Protein AF-A0A1C1CZB2-F1 (afdb_monomer_lite)

Secondary structure (DSSP, 8-state):
-TGGGGGG-SSHHHHHHHHHHHHHHHHHHIIIIIIIIHHHHHHHHHHHHIIIIIHHHH----PPP-----HHHHHHSPP--

InterPro domains:
  IPR002490 V-type ATPase, V0 complex, 116kDa subunit family [PF01496] (1-71)
  IPR002490 V-type ATPase, V0 complex, 116kDa subunit family [PTHR11629] (1-77)

Organism: NCBI:txid86049

Foldseek 3Di:
DQLVVLCPDDDPVSSVVSNVVSVVVVVVCCCVPVVPVVVVVVVVVVVCCCVPVVCVVPPPPPDDDDDDDDPVVVVVDPPPD

Sequence (81 aa):
MTLANAFGAASAGARVVMIVVTFFFWFVLTIAVLCVMEGTSAMLHSLRLHWVEAMSKHFVGEGVPFEPFSFKLLLEEEPVD

Radius of gyration: 25.84 Å; chains: 1; bounding box: 52×27×69 Å

pLDDT: mean 86.9, std 8.21, range [61.19, 96.81]

Structure (mmCIF, N/CA/C/O backbone):
data_AF-A0A1C1CZB2-F1
#
_entry.id   AF-A0A1C1CZB2-F1
#
loop_
_atom_site.group_PDB
_atom_site.id
_atom_site.type_symbol
_atom_site.label_atom_id
_atom_site.label_alt_id
_atom_site.label_comp_id
_atom_site.label_asym_id
_atom_site.label_entity_id
_atom_site.label_seq_id
_atom_site.pdbx_PDB_ins_code
_atom_site.Cartn_x
_atom_site.Cartn_y
_atom_site.Cartn_z
_atom_site.occupancy
_atom_site.B_iso_or_equiv
_atom_site.auth_seq_id
_atom_site.auth_comp_id
_atom_site.auth_asym_id
_atom_site.auth_atom_id
_atom_site.pdbx_PDB_model_num
ATOM 1 N N . MET A 1 1 ? 0.609 4.617 -24.973 1.00 61.19 1 MET A N 1
ATOM 2 C CA . MET A 1 1 ? 0.548 5.939 -25.637 1.00 61.19 1 MET A CA 1
ATOM 3 C C . MET A 1 1 ? 1.600 6.901 -25.083 1.00 61.19 1 MET A C 1
ATOM 5 O O . MET A 1 1 ? 2.371 7.421 -25.868 1.00 61.19 1 MET A O 1
ATOM 9 N N . THR A 1 2 ? 1.725 7.070 -23.763 1.00 72.44 2 THR A N 1
ATOM 10 C CA . THR A 1 2 ? 2.740 7.953 -23.145 1.00 72.44 2 THR A CA 1
ATOM 11 C C . THR A 1 2 ? 4.182 7.455 -23.312 1.00 72.44 2 THR A C 1
ATOM 13 O O . THR A 1 2 ? 5.045 8.214 -23.738 1.00 72.44 2 THR A O 1
ATOM 16 N N . LEU A 1 3 ? 4.446 6.165 -23.072 1.00 73.94 3 LEU A N 1
ATOM 17 C CA . LEU A 1 3 ? 5.797 5.593 -23.208 1.00 73.94 3 LEU A CA 1
ATOM 18 C C . LEU A 1 3 ? 6.250 5.426 -24.671 1.00 73.94 3 LEU A C 1
ATOM 20 O O . LEU A 1 3 ? 7.442 5.371 -24.944 1.00 73.94 3 LEU A O 1
ATOM 24 N N . ALA A 1 4 ? 5.314 5.389 -25.628 1.00 77.62 4 ALA A N 1
ATOM 25 C CA . ALA A 1 4 ? 5.630 5.236 -27.053 1.00 77.62 4 ALA A CA 1
ATOM 26 C C . ALA A 1 4 ? 6.519 6.383 -27.565 1.00 77.62 4 ALA A C 1
ATOM 28 O O . ALA A 1 4 ? 7.453 6.149 -28.330 1.00 77.62 4 ALA A O 1
ATOM 29 N N . ASN A 1 5 ? 6.295 7.599 -27.057 1.00 76.75 5 ASN A N 1
ATOM 30 C CA . ASN A 1 5 ? 7.091 8.777 -27.399 1.00 76.75 5 ASN A CA 1
ATOM 31 C C . ASN A 1 5 ? 8.557 8.643 -26.955 1.00 76.75 5 ASN A C 1
ATOM 33 O O . ASN A 1 5 ? 9.448 9.169 -27.618 1.00 76.75 5 ASN A O 1
ATOM 37 N N . ALA A 1 6 ? 8.834 7.891 -25.885 1.00 72.56 6 ALA A N 1
ATOM 38 C CA . ALA A 1 6 ? 10.197 7.680 -25.403 1.00 72.56 6 ALA A CA 1
ATOM 39 C C . ALA A 1 6 ? 11.032 6.791 -26.349 1.00 72.56 6 ALA A C 1
ATOM 41 O O . ALA A 1 6 ? 12.257 6.912 -26.395 1.00 72.56 6 ALA A O 1
ATOM 42 N N . PHE A 1 7 ? 10.389 5.946 -27.164 1.00 75.94 7 PHE A N 1
ATOM 43 C CA . PHE A 1 7 ? 11.081 5.089 -28.131 1.00 75.94 7 PHE A CA 1
ATOM 44 C C . PHE A 1 7 ? 11.504 5.818 -29.413 1.00 75.94 7 PHE A C 1
ATOM 46 O O . PHE A 1 7 ? 12.306 5.260 -30.159 1.00 75.94 7 PHE A O 1
ATOM 53 N N . GLY A 1 8 ? 11.022 7.039 -29.667 1.00 75.88 8 GLY A N 1
ATOM 54 C CA . GLY A 1 8 ? 11.321 7.805 -30.884 1.00 75.88 8 GLY A CA 1
ATOM 55 C C . GLY A 1 8 ? 12.664 8.549 -30.892 1.00 75.88 8 GLY A C 1
ATOM 56 O O . GLY A 1 8 ? 13.015 9.136 -31.912 1.00 75.88 8 GLY A O 1
ATOM 57 N N . ALA A 1 9 ? 13.424 8.557 -29.789 1.00 71.62 9 ALA A N 1
ATOM 58 C CA . ALA A 1 9 ? 14.690 9.292 -29.729 1.00 71.62 9 ALA A CA 1
ATOM 59 C C . ALA A 1 9 ? 15.787 8.643 -30.607 1.00 71.62 9 ALA A C 1
ATOM 61 O O . ALA A 1 9 ? 15.923 7.423 -30.662 1.00 71.62 9 ALA A O 1
ATOM 62 N N . ALA A 1 10 ? 16.573 9.468 -31.308 1.00 71.12 10 ALA A N 1
ATOM 63 C CA . ALA A 1 10 ? 17.505 9.008 -32.343 1.00 71.12 10 ALA A CA 1
ATOM 64 C C . ALA A 1 10 ? 18.806 8.388 -31.794 1.00 71.12 10 ALA A C 1
ATOM 66 O O . ALA A 1 10 ? 19.319 7.429 -32.366 1.00 71.12 10 ALA A O 1
ATOM 67 N N . SER A 1 11 ? 19.344 8.898 -30.680 1.00 82.19 11 SER A N 1
ATOM 68 C CA . SER A 1 11 ? 20.570 8.367 -30.069 1.00 82.19 11 SER A CA 1
ATOM 69 C C . SER A 1 11 ? 20.252 7.353 -28.967 1.00 82.19 11 SER A C 1
ATOM 71 O O . SER A 1 11 ? 19.344 7.556 -28.161 1.00 82.19 11 SER A O 1
ATOM 73 N N . ALA A 1 12 ? 21.015 6.256 -28.904 1.00 80.81 12 ALA A N 1
ATOM 74 C CA . ALA A 1 12 ? 20.793 5.190 -27.922 1.00 80.81 12 ALA A CA 1
ATOM 75 C C . ALA A 1 12 ? 20.811 5.712 -26.471 1.00 80.81 12 ALA A C 1
ATOM 77 O O . ALA A 1 12 ? 19.954 5.337 -25.676 1.00 80.81 12 ALA A O 1
ATOM 78 N N . GLY A 1 13 ? 21.725 6.637 -26.149 1.00 86.50 13 GLY A N 1
ATOM 79 C CA . GLY A 1 13 ? 21.806 7.255 -24.822 1.00 86.50 13 GLY A CA 1
ATOM 80 C C . GLY A 1 13 ? 20.568 8.083 -24.462 1.00 86.50 13 GLY A C 1
ATOM 81 O O . GLY A 1 13 ? 20.002 7.902 -23.385 1.00 86.50 13 GLY A O 1
ATOM 82 N N . ALA A 1 14 ? 20.090 8.938 -25.375 1.00 83.94 14 ALA A N 1
ATOM 83 C CA . ALA A 1 14 ? 18.903 9.756 -25.120 1.00 83.94 14 ALA A CA 1
ATOM 84 C C . ALA A 1 14 ? 17.636 8.902 -24.967 1.00 83.94 14 ALA A C 1
ATOM 86 O O . ALA A 1 14 ? 16.787 9.219 -24.136 1.00 83.94 14 ALA A O 1
ATOM 87 N N . ARG A 1 15 ? 17.523 7.791 -25.709 1.00 84.38 15 ARG A N 1
ATOM 88 C CA . ARG A 1 15 ? 16.402 6.842 -25.573 1.00 84.38 15 ARG A CA 1
ATOM 89 C C . ARG A 1 15 ? 16.298 6.285 -24.160 1.00 84.38 15 ARG A C 1
ATOM 91 O O . ARG A 1 15 ? 15.214 6.308 -23.587 1.00 84.38 15 ARG A O 1
ATOM 98 N N . VAL A 1 16 ? 17.410 5.820 -23.589 1.00 87.06 16 VAL A N 1
ATOM 99 C CA . VAL A 1 16 ? 17.419 5.248 -22.233 1.00 87.06 16 VAL A CA 1
ATOM 100 C C . VAL A 1 16 ? 16.969 6.290 -21.210 1.00 87.06 16 VAL A C 1
ATOM 102 O O . VAL A 1 16 ? 16.063 6.018 -20.424 1.00 87.06 16 VAL A O 1
ATOM 105 N N . VAL A 1 17 ? 17.531 7.501 -21.265 1.00 88.06 17 VAL A N 1
ATOM 106 C CA . VAL A 1 17 ? 17.166 8.588 -20.339 1.00 88.06 17 VAL A CA 1
ATOM 107 C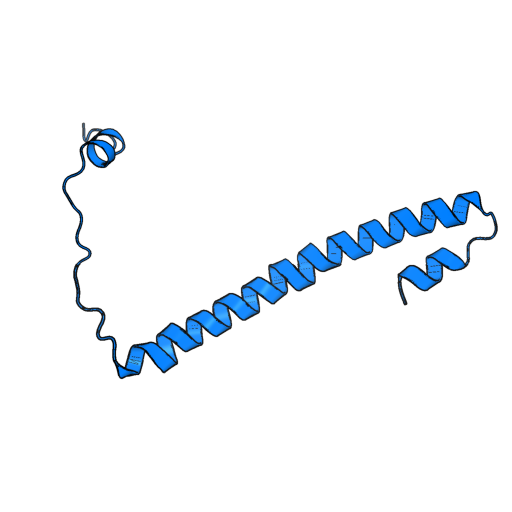 C . VAL A 1 17 ? 15.684 8.950 -20.464 1.00 88.06 17 VAL A C 1
ATOM 109 O O . VAL A 1 17 ? 14.982 9.029 -19.455 1.00 88.06 17 VAL A O 1
ATOM 112 N N . MET A 1 18 ? 15.175 9.105 -21.689 1.00 85.88 18 MET A N 1
ATOM 113 C CA . MET A 1 18 ? 13.768 9.444 -21.922 1.00 85.88 18 MET A CA 1
ATOM 114 C C . MET A 1 18 ? 12.808 8.360 -21.427 1.00 85.88 18 MET A C 1
ATOM 116 O O . MET A 1 18 ? 11.756 8.689 -20.874 1.00 85.88 18 MET A O 1
ATOM 120 N N . ILE A 1 19 ? 13.160 7.081 -21.589 1.00 88.38 19 ILE A N 1
ATOM 121 C CA . ILE A 1 19 ? 12.358 5.957 -21.085 1.00 88.38 19 ILE A CA 1
ATOM 122 C C . ILE A 1 19 ? 12.284 6.001 -19.559 1.00 88.38 19 ILE A C 1
ATOM 124 O O . ILE A 1 19 ? 11.183 5.922 -19.016 1.00 88.38 19 ILE A O 1
ATOM 128 N N . VAL A 1 20 ? 13.417 6.178 -18.873 1.00 90.00 20 VAL A N 1
ATOM 129 C CA . VAL A 1 20 ? 13.466 6.216 -17.401 1.00 90.00 20 VAL A CA 1
ATOM 130 C C . VAL A 1 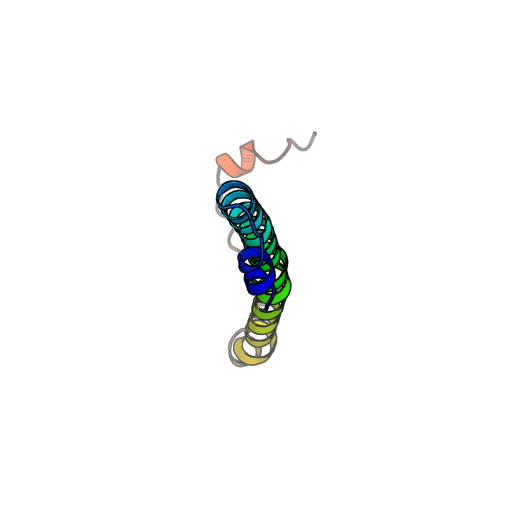20 ? 12.619 7.364 -16.851 1.00 90.00 20 VAL A C 1
ATOM 132 O O . VAL A 1 20 ? 11.780 7.136 -15.982 1.00 90.00 20 VAL A O 1
ATOM 135 N N . VAL A 1 21 ? 12.775 8.577 -17.388 1.00 90.81 21 VAL A N 1
ATOM 136 C CA . VAL A 1 21 ? 12.023 9.757 -16.923 1.00 90.81 21 VAL A CA 1
ATOM 137 C C . VAL A 1 21 ? 10.522 9.600 -17.177 1.00 90.81 21 VAL A C 1
ATOM 139 O O . VAL A 1 21 ? 9.710 9.829 -16.281 1.00 90.81 21 VAL A O 1
ATOM 142 N N . THR A 1 22 ? 10.138 9.166 -18.381 1.00 88.81 22 THR A N 1
ATOM 143 C CA . THR A 1 22 ? 8.721 9.006 -18.749 1.00 88.81 22 THR A CA 1
ATOM 144 C C . THR A 1 22 ? 8.056 7.893 -17.942 1.00 88.81 22 THR A C 1
ATOM 146 O O . THR A 1 22 ? 6.911 8.043 -17.512 1.00 88.81 22 THR A O 1
ATOM 149 N N . PHE A 1 23 ? 8.766 6.786 -17.705 1.00 89.69 23 PHE A N 1
ATOM 150 C CA . PHE A 1 23 ? 8.273 5.688 -16.879 1.00 89.69 23 PHE A CA 1
ATOM 151 C C . PHE A 1 23 ? 8.113 6.111 -15.419 1.00 89.69 23 PHE A C 1
ATOM 153 O O . PHE A 1 23 ? 7.069 5.844 -14.831 1.00 89.69 23 PHE A O 1
ATOM 160 N N . PHE A 1 24 ? 9.099 6.817 -14.857 1.00 92.38 24 PHE A N 1
ATOM 161 C CA . PHE A 1 24 ? 9.016 7.342 -13.495 1.00 92.38 24 PHE A CA 1
ATOM 162 C C . PHE A 1 24 ? 7.801 8.260 -13.325 1.00 92.38 24 PHE A C 1
ATOM 164 O O . PHE A 1 24 ? 7.015 8.083 -12.397 1.00 92.38 24 PHE A O 1
ATOM 171 N N . PHE A 1 25 ? 7.589 9.184 -14.265 1.00 91.81 25 PHE A N 1
ATOM 172 C CA . PHE A 1 25 ? 6.433 10.076 -14.244 1.00 91.81 25 PHE A CA 1
ATOM 173 C C . PHE A 1 25 ? 5.103 9.314 -14.340 1.00 91.81 25 PHE A C 1
ATOM 175 O O . PHE A 1 25 ? 4.191 9.552 -13.549 1.00 91.81 25 PHE A O 1
ATOM 182 N N . TRP A 1 26 ? 4.997 8.354 -15.264 1.00 91.12 26 TRP A N 1
ATOM 183 C CA . TRP A 1 26 ? 3.807 7.509 -15.391 1.00 91.12 26 TRP A CA 1
ATOM 184 C C . TRP A 1 26 ? 3.528 6.696 -14.119 1.00 91.12 26 TRP A C 1
ATOM 186 O O . TRP A 1 26 ? 2.378 6.611 -13.685 1.00 91.12 26 TRP A O 1
ATOM 196 N N . PHE A 1 27 ? 4.566 6.135 -13.499 1.00 93.50 27 PHE A N 1
ATOM 197 C CA . PHE A 1 27 ? 4.450 5.336 -12.284 1.00 93.50 27 PHE A CA 1
ATOM 198 C C . PHE A 1 27 ? 3.964 6.174 -11.095 1.00 93.50 27 PHE A C 1
ATOM 200 O O . PHE A 1 27 ? 3.001 5.793 -10.428 1.00 93.50 27 PHE A O 1
ATOM 207 N N . VAL A 1 28 ? 4.560 7.352 -10.878 1.00 95.69 28 VAL A N 1
ATOM 208 C CA . VAL A 1 28 ? 4.155 8.274 -9.803 1.00 95.69 28 VAL A CA 1
ATOM 209 C C . VAL A 1 28 ? 2.709 8.734 -9.988 1.00 95.69 28 VAL A C 1
ATOM 211 O O . VAL A 1 28 ? 1.933 8.700 -9.034 1.00 95.69 28 VAL A O 1
ATOM 214 N N . LEU A 1 29 ? 2.314 9.104 -11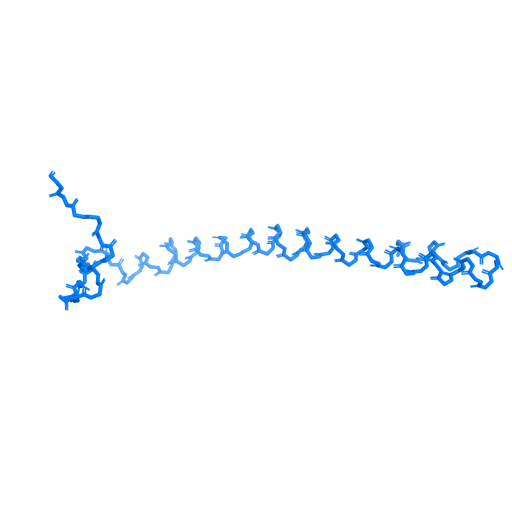.211 1.00 94.44 29 LEU A N 1
ATOM 215 C CA . LEU A 1 29 ? 0.930 9.493 -11.496 1.00 94.44 29 LEU A CA 1
ATOM 216 C C . LEU A 1 29 ? -0.058 8.340 -11.299 1.00 94.44 29 LEU A C 1
ATOM 218 O O . LEU A 1 29 ? -1.157 8.564 -10.799 1.00 94.44 29 LEU A O 1
ATOM 222 N N . THR A 1 30 ? 0.325 7.114 -11.658 1.00 94.38 30 THR A N 1
ATOM 223 C CA . THR A 1 30 ? -0.514 5.925 -11.451 1.00 94.38 30 THR A CA 1
ATOM 224 C C . THR A 1 30 ? -0.782 5.708 -9.965 1.00 94.38 30 THR A C 1
ATOM 226 O O . THR A 1 30 ? -1.935 5.538 -9.574 1.00 94.38 30 THR A O 1
ATOM 229 N N . ILE A 1 31 ? 0.250 5.792 -9.121 1.00 95.94 31 ILE A N 1
ATOM 230 C CA . ILE A 1 31 ? 0.081 5.663 -7.669 1.00 95.94 31 ILE A CA 1
ATOM 231 C C . ILE A 1 31 ? -0.782 6.806 -7.121 1.00 95.94 31 ILE A C 1
ATOM 233 O O . ILE A 1 31 ? -1.754 6.552 -6.413 1.00 95.94 31 ILE A O 1
ATOM 237 N N . ALA A 1 32 ? -0.462 8.058 -7.451 1.00 95.00 32 ALA A N 1
ATOM 238 C CA . ALA A 1 32 ? -1.158 9.211 -6.886 1.00 95.00 32 ALA A CA 1
ATOM 239 C C . ALA A 1 32 ? -2.638 9.272 -7.304 1.00 95.00 32 ALA A C 1
ATOM 241 O O . ALA A 1 32 ? -3.512 9.492 -6.470 1.00 95.00 32 ALA A O 1
ATOM 242 N N . VAL A 1 33 ? -2.933 9.068 -8.588 1.00 94.25 33 VAL A N 1
ATOM 243 C CA . VAL A 1 33 ? -4.290 9.225 -9.124 1.00 94.25 33 VAL A CA 1
ATOM 244 C C . VAL A 1 33 ? -5.083 7.933 -8.980 1.00 94.25 33 VAL A C 1
ATOM 246 O O . VAL A 1 33 ? -6.118 7.915 -8.321 1.00 94.25 33 VAL A O 1
ATOM 249 N N . LEU A 1 34 ? -4.599 6.843 -9.575 1.00 93.19 34 LEU A N 1
ATOM 250 C CA . LEU A 1 34 ? -5.385 5.615 -9.696 1.00 93.19 34 LEU A CA 1
ATOM 251 C C . LEU A 1 34 ? -5.385 4.795 -8.403 1.00 93.19 34 LEU A C 1
ATOM 253 O O . LEU A 1 34 ? -6.399 4.187 -8.077 1.00 93.19 34 LEU A O 1
ATOM 257 N N . CYS A 1 35 ? -4.285 4.778 -7.645 1.00 94.25 35 CYS A N 1
ATOM 258 C CA . CYS A 1 35 ? -4.259 4.043 -6.379 1.00 94.25 35 CYS A CA 1
ATOM 259 C C . CYS A 1 35 ? -4.793 4.884 -5.216 1.00 94.25 35 CYS A C 1
ATOM 261 O O . CYS A 1 35 ? -5.645 4.404 -4.474 1.00 94.25 35 CYS A O 1
ATOM 263 N N . VAL A 1 36 ? -4.313 6.120 -5.034 1.00 95.50 36 VAL A N 1
ATOM 264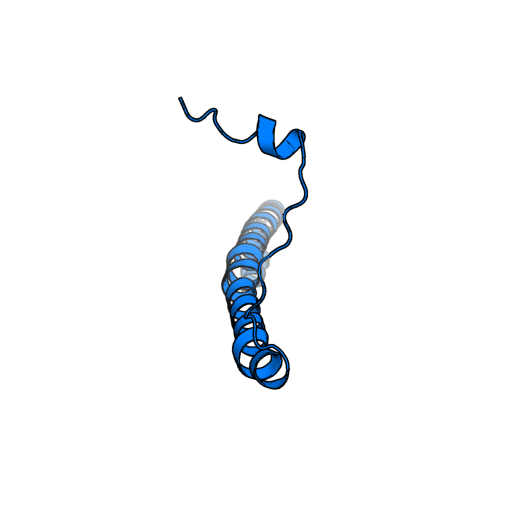 C CA . VAL A 1 36 ? -4.698 6.931 -3.867 1.00 95.50 36 VAL A CA 1
ATOM 265 C C . VAL A 1 36 ? -6.054 7.602 -4.070 1.00 95.50 36 VAL A C 1
ATOM 267 O O . VAL A 1 36 ? -6.961 7.334 -3.287 1.00 95.50 36 VAL A O 1
ATOM 270 N N . MET A 1 37 ? -6.232 8.447 -5.091 1.00 94.12 37 MET 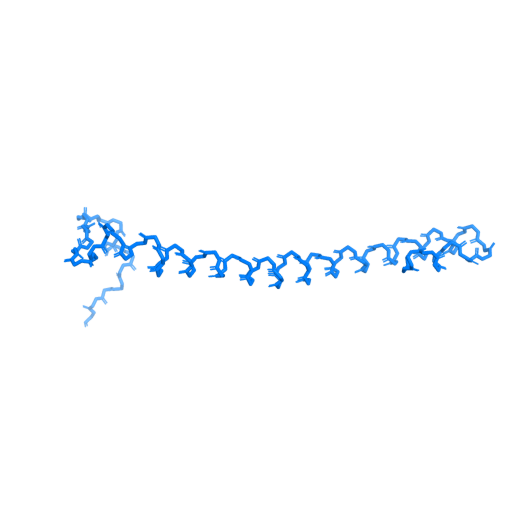A N 1
ATOM 271 C CA . MET A 1 37 ? -7.489 9.201 -5.239 1.00 94.12 37 MET A CA 1
ATOM 272 C C . MET A 1 37 ? -8.674 8.295 -5.590 1.00 94.12 37 MET A C 1
ATOM 274 O O . MET A 1 37 ? -9.675 8.280 -4.869 1.00 94.12 37 MET A O 1
ATOM 278 N N . GLU A 1 38 ? -8.547 7.490 -6.646 1.00 96.44 38 GLU A N 1
ATOM 279 C CA . GLU A 1 38 ? -9.618 6.574 -7.060 1.00 96.44 38 GLU A CA 1
ATOM 280 C C . GLU A 1 38 ? -9.818 5.435 -6.049 1.00 96.44 38 GLU A C 1
ATOM 282 O O . GLU A 1 38 ? -10.952 5.113 -5.690 1.00 96.44 38 GLU A O 1
ATOM 287 N N . GLY A 1 39 ? -8.735 4.867 -5.504 1.00 94.50 39 GLY A N 1
ATOM 288 C CA . GLY A 1 39 ? -8.832 3.818 -4.485 1.00 94.50 39 GLY A CA 1
ATOM 289 C C . GLY A 1 39 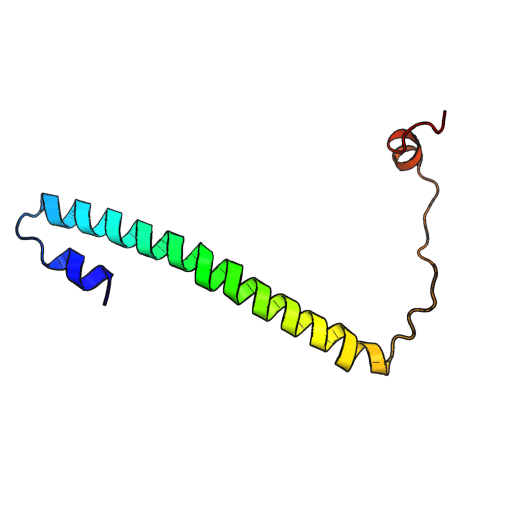? -9.502 4.292 -3.192 1.00 94.50 39 GLY A C 1
ATOM 290 O O . GLY A 1 39 ? -10.335 3.571 -2.642 1.00 94.50 39 GLY A O 1
ATOM 291 N N . THR A 1 40 ? -9.226 5.521 -2.738 1.00 95.50 40 THR A N 1
ATOM 292 C CA . THR A 1 40 ? -9.901 6.105 -1.562 1.00 95.50 40 THR A CA 1
ATOM 293 C C . THR A 1 40 ? -11.386 6.350 -1.835 1.00 95.50 40 THR A C 1
ATOM 295 O O . THR A 1 40 ? -12.217 6.075 -0.968 1.00 95.50 40 THR A O 1
ATOM 298 N N . SER A 1 41 ? -11.742 6.799 -3.044 1.00 95.31 41 SER A N 1
ATOM 299 C CA . SER A 1 41 ? -13.142 6.958 -3.468 1.00 95.31 41 SER A CA 1
ATOM 300 C C . SER A 1 41 ? -13.902 5.626 -3.423 1.00 95.31 41 SER A C 1
ATOM 302 O O . SER A 1 41 ? -14.960 5.527 -2.792 1.00 95.31 41 SER A O 1
ATOM 304 N N . ALA A 1 42 ? -13.326 4.566 -4.002 1.00 95.50 42 ALA A N 1
ATOM 305 C CA . ALA A 1 42 ? -13.915 3.228 -3.985 1.00 95.50 42 ALA A CA 1
ATOM 306 C C . ALA A 1 42 ? -14.016 2.651 -2.560 1.00 95.50 42 ALA A C 1
ATOM 308 O O . ALA A 1 42 ? -15.047 2.075 -2.201 1.00 95.50 42 ALA A O 1
ATOM 309 N N . MET A 1 43 ? -12.988 2.853 -1.726 1.00 95.19 43 MET A N 1
ATOM 310 C CA . MET A 1 43 ? -12.991 2.449 -0.318 1.00 95.19 43 MET A CA 1
ATOM 311 C C . MET A 1 43 ? -14.150 3.105 0.442 1.00 95.19 43 MET A C 1
ATOM 313 O O . MET A 1 43 ? -14.956 2.399 1.047 1.00 95.19 43 MET A O 1
ATOM 317 N N . LEU A 1 44 ? -14.285 4.432 0.376 1.00 95.75 44 LEU A N 1
ATOM 318 C CA . LEU A 1 44 ? -15.359 5.157 1.062 1.00 95.75 44 LEU A CA 1
ATOM 319 C C . LEU A 1 44 ? -16.747 4.774 0.539 1.00 95.75 44 LEU A C 1
ATOM 321 O O . LEU A 1 44 ? -17.684 4.643 1.327 1.00 95.75 44 LEU A O 1
ATOM 325 N N . HIS A 1 45 ? -16.885 4.547 -0.769 1.00 96.81 45 HIS A N 1
ATOM 326 C CA . HIS A 1 45 ? -18.136 4.058 -1.336 1.00 96.81 45 HIS A CA 1
ATOM 327 C C . HIS A 1 45 ? -18.498 2.678 -0.778 1.00 96.81 45 HIS A C 1
ATOM 329 O O . HIS A 1 45 ? -19.614 2.487 -0.299 1.00 96.81 45 HIS A O 1
ATOM 335 N N . SER A 1 46 ? -17.548 1.737 -0.769 1.00 94.50 46 SER A N 1
ATOM 336 C CA . SER A 1 46 ? -17.778 0.414 -0.186 1.00 94.50 46 SER A CA 1
ATOM 337 C C . SER A 1 46 ? -18.163 0.512 1.292 1.00 94.50 46 SER A C 1
ATOM 339 O O . SER A 1 46 ? -19.130 -0.115 1.713 1.00 94.50 46 SER A O 1
ATOM 341 N N . LEU A 1 47 ? -17.494 1.361 2.072 1.00 95.50 47 LEU A N 1
ATOM 342 C CA . LEU A 1 47 ? -17.790 1.581 3.485 1.00 95.50 47 LEU A CA 1
ATOM 343 C C . LEU A 1 47 ? -19.187 2.190 3.702 1.00 95.50 47 LEU A C 1
ATOM 345 O O . LEU A 1 47 ? -19.911 1.749 4.594 1.00 95.50 47 LEU A O 1
ATOM 349 N N . ARG A 1 48 ? -19.633 3.107 2.833 1.00 95.31 48 ARG A N 1
ATOM 350 C CA . ARG A 1 48 ? -21.021 3.599 2.837 1.00 95.31 48 ARG A CA 1
ATOM 351 C C . ARG A 1 48 ? -22.025 2.462 2.637 1.00 95.31 48 ARG A C 1
ATOM 353 O O . ARG A 1 48 ? -23.024 2.430 3.351 1.00 95.31 48 ARG A O 1
ATOM 360 N N . LEU A 1 49 ? -21.780 1.547 1.696 1.00 94.81 49 LEU A N 1
ATOM 361 C CA . LEU A 1 49 ? -22.657 0.386 1.478 1.00 94.81 49 LEU A CA 1
ATOM 362 C C . LEU A 1 49 ? -22.711 -0.497 2.736 1.00 94.81 49 LEU A C 1
ATOM 364 O O . LEU A 1 49 ? -23.789 -0.922 3.145 1.00 94.81 49 LEU A O 1
ATOM 368 N N . HIS A 1 50 ? -21.580 -0.698 3.421 1.00 92.75 50 HIS A N 1
ATOM 369 C CA . HIS A 1 50 ? -21.559 -1.443 4.684 1.00 92.75 50 HIS A CA 1
ATOM 370 C C . HIS A 1 50 ? -22.405 -0.760 5.767 1.00 92.75 50 HIS A C 1
ATOM 372 O O . HIS A 1 50 ? -23.211 -1.424 6.416 1.00 92.75 50 HIS A O 1
ATOM 378 N N . TRP A 1 51 ? -22.269 0.553 5.953 1.00 90.25 51 TRP A N 1
ATOM 379 C CA . TRP A 1 51 ? -23.004 1.282 6.992 1.00 90.25 51 TRP A CA 1
ATOM 380 C C . TRP A 1 51 ? -24.496 1.439 6.690 1.00 90.25 51 TRP A C 1
ATOM 382 O O . TRP A 1 51 ? -25.328 1.273 7.577 1.00 90.25 51 TRP A O 1
ATOM 392 N N . VAL A 1 52 ? -24.859 1.749 5.445 1.00 90.06 52 VAL A N 1
ATOM 393 C CA . VAL A 1 52 ? -26.253 2.050 5.090 1.00 90.06 52 VAL A CA 1
ATOM 394 C C . VAL A 1 52 ? -27.019 0.788 4.708 1.00 90.06 52 VAL A C 1
ATOM 396 O O . VAL A 1 52 ? -28.150 0.599 5.152 1.00 90.06 52 VAL A O 1
ATOM 399 N N . GLU A 1 53 ? -26.433 -0.092 3.900 1.00 92.12 53 GLU A N 1
ATOM 400 C CA . GLU A 1 53 ? -27.157 -1.230 3.324 1.00 92.12 53 GLU A CA 1
ATOM 401 C C . GLU A 1 53 ? -27.010 -2.503 4.160 1.00 92.12 53 GLU A C 1
ATOM 403 O O . GLU A 1 53 ? -27.995 -3.225 4.327 1.00 92.12 53 GLU A O 1
ATOM 408 N N . ALA A 1 54 ? -25.820 -2.770 4.715 1.00 89.50 54 ALA A N 1
ATOM 409 C CA . ALA A 1 54 ? -25.569 -3.987 5.491 1.00 89.50 54 ALA A CA 1
ATOM 410 C C . ALA A 1 54 ? -25.888 -3.829 6.990 1.00 89.50 54 ALA A C 1
ATOM 412 O O . ALA A 1 54 ? -26.603 -4.661 7.557 1.00 89.50 54 ALA A O 1
ATOM 413 N N . MET A 1 55 ? -25.399 -2.770 7.646 1.00 88.94 55 MET A N 1
ATOM 414 C CA . MET A 1 55 ? -25.593 -2.570 9.091 1.00 88.94 55 MET A CA 1
ATOM 415 C C . MET A 1 55 ? -27.050 -2.266 9.456 1.00 88.94 55 MET A C 1
ATOM 417 O O . MET A 1 55 ? -27.524 -2.774 10.469 1.00 88.94 55 MET A O 1
ATOM 421 N N . SER A 1 56 ? -27.807 -1.570 8.599 1.00 87.12 56 SER A N 1
ATOM 422 C CA . SER A 1 56 ? -29.232 -1.267 8.842 1.00 87.12 56 SER A CA 1
ATOM 423 C C . SER A 1 56 ? -30.140 -2.500 8.968 1.00 87.12 56 SER A C 1
ATOM 425 O O . SER A 1 56 ? -31.300 -2.368 9.355 1.00 87.12 56 SER A O 1
ATOM 427 N N . LYS A 1 57 ? -29.645 -3.703 8.642 1.00 88.44 57 LYS A N 1
ATOM 428 C CA . LYS A 1 57 ? -30.403 -4.960 8.744 1.00 88.44 57 LYS A CA 1
ATOM 429 C C . LYS A 1 57 ? -30.288 -5.648 10.103 1.00 88.44 57 LYS A C 1
ATOM 431 O O . LYS A 1 57 ? -31.243 -6.295 10.516 1.00 88.44 57 LYS A O 1
ATOM 436 N N . HIS A 1 58 ? -29.142 -5.543 10.776 1.00 88.38 58 HIS A N 1
ATOM 437 C CA . HIS A 1 58 ? -28.846 -6.361 11.965 1.00 88.38 58 HIS A CA 1
ATOM 438 C C . HIS A 1 58 ? -28.151 -5.600 13.102 1.00 88.38 58 HIS A C 1
ATOM 440 O O . HIS A 1 58 ? -27.999 -6.150 14.189 1.00 88.38 58 HIS A O 1
ATOM 446 N N . PHE A 1 59 ? -27.703 -4.364 12.873 1.00 88.06 59 PHE A N 1
ATOM 447 C CA . PHE A 1 59 ? -26.914 -3.600 13.832 1.00 88.06 59 PHE A CA 1
ATOM 448 C C . PHE A 1 59 ? -27.677 -2.352 14.288 1.00 88.06 59 PHE A C 1
ATOM 450 O O . PHE A 1 59 ? -27.965 -1.470 13.485 1.00 88.06 59 PHE A O 1
ATOM 457 N N . VAL A 1 60 ? -27.998 -2.288 15.585 1.00 85.38 60 VAL A N 1
ATOM 458 C CA . VAL A 1 60 ? -28.728 -1.161 16.202 1.00 85.38 60 VAL A CA 1
ATOM 459 C C . VAL A 1 60 ? -27.774 -0.060 16.693 1.00 85.38 60 VAL A C 1
ATOM 461 O O . VAL A 1 60 ? -28.118 1.111 16.645 1.00 85.38 60 VAL A O 1
ATOM 464 N N . GLY A 1 61 ? -26.549 -0.408 17.104 1.00 85.25 61 GLY A N 1
ATOM 465 C CA . GLY A 1 61 ? -25.499 0.570 17.425 1.00 85.25 61 GLY A CA 1
ATOM 466 C C . GLY A 1 61 ? -25.637 1.329 18.752 1.00 85.25 61 GLY A C 1
ATOM 467 O O . GLY A 1 61 ? -24.840 2.221 19.003 1.00 85.25 61 GLY A O 1
ATOM 468 N N . GLU A 1 62 ? -26.579 0.968 19.625 1.00 87.06 62 GLU A N 1
ATOM 469 C CA . GLU A 1 62 ? -26.843 1.653 20.910 1.00 87.06 62 GLU A CA 1
ATOM 470 C C . GLU A 1 62 ? -25.935 1.205 22.082 1.00 87.06 62 GLU A C 1
ATOM 472 O O . GLU A 1 62 ? -26.262 1.393 23.251 1.00 87.06 62 GLU A O 1
ATOM 477 N N . GLY A 1 63 ? -24.794 0.573 21.796 1.00 89.31 63 GLY A N 1
ATOM 478 C CA . GLY A 1 63 ? -23.860 0.105 22.824 1.00 89.31 63 GLY A CA 1
ATOM 479 C C . GLY A 1 63 ? -22.881 1.187 23.284 1.00 89.31 63 GLY A C 1
ATOM 480 O O . GLY A 1 63 ? -22.526 2.081 22.521 1.00 89.31 63 GLY A O 1
ATOM 481 N N . VAL A 1 64 ? -22.381 1.060 24.514 1.00 89.88 64 VAL A N 1
ATOM 482 C CA . VAL A 1 64 ? -21.207 1.815 24.978 1.00 89.88 64 VAL A CA 1
ATOM 483 C C . VAL A 1 64 ? -19.932 1.006 24.711 1.00 89.88 64 VAL A C 1
ATOM 485 O O . VAL A 1 64 ? -19.935 -0.210 24.936 1.00 89.88 64 VAL A O 1
ATOM 488 N N . PRO A 1 65 ? -18.842 1.626 24.222 1.00 89.38 65 PRO A N 1
ATOM 489 C CA . PRO A 1 65 ? -17.559 0.943 24.119 1.00 89.38 65 PRO A CA 1
ATOM 490 C C . PRO A 1 65 ? -17.057 0.586 25.523 1.00 89.38 65 PRO A C 1
ATOM 492 O O . PRO A 1 65 ? -17.120 1.391 26.448 1.00 89.38 65 PRO A O 1
ATOM 495 N N . PHE A 1 66 ? -16.576 -0.643 25.693 1.00 91.12 66 PHE A N 1
ATOM 496 C CA . PHE A 1 66 ? -15.939 -1.054 26.939 1.00 91.12 66 PHE A CA 1
ATOM 497 C C . PHE A 1 66 ? -14.505 -0.523 26.979 1.00 91.12 66 PHE A C 1
ATOM 499 O O . PHE A 1 66 ? -13.665 -0.944 26.183 1.00 91.12 66 PHE A O 1
ATOM 506 N N . GLU A 1 67 ? -14.225 0.361 27.931 1.00 86.31 67 GLU A N 1
ATOM 507 C CA . GLU A 1 67 ? -12.887 0.885 28.192 1.00 86.31 67 GLU A CA 1
ATOM 508 C C . GLU A 1 67 ? -12.325 0.222 29.458 1.00 86.31 67 GLU A C 1
ATOM 510 O O . GLU A 1 67 ? -12.767 0.526 30.570 1.00 86.31 67 GLU A O 1
ATOM 515 N N . PRO A 1 68 ? -11.391 -0.741 29.331 1.00 87.44 68 PRO A N 1
ATOM 516 C CA . PRO A 1 68 ? -10.781 -1.355 30.497 1.00 87.44 68 PRO A CA 1
ATOM 517 C C . PRO A 1 68 ? -9.872 -0.353 31.206 1.00 87.44 68 PRO A C 1
ATOM 519 O O . PRO A 1 68 ? -9.160 0.428 30.575 1.00 87.44 68 PRO A O 1
ATOM 522 N N . PHE A 1 69 ? -9.813 -0.456 32.531 1.00 88.38 69 PHE A N 1
ATOM 523 C CA . PHE A 1 69 ? -8.822 0.270 33.311 1.00 88.38 69 PHE A CA 1
ATOM 524 C C . PHE A 1 69 ? -7.406 -0.120 32.856 1.00 88.38 69 PHE A C 1
ATOM 526 O O . PHE A 1 69 ? -7.008 -1.284 32.943 1.00 88.38 69 PHE A O 1
ATOM 533 N N . SER A 1 70 ? -6.646 0.858 32.366 1.00 86.06 70 SER A N 1
ATOM 534 C CA . SER A 1 70 ? -5.284 0.671 31.875 1.00 86.06 70 SER A CA 1
ATOM 535 C C . SER A 1 70 ? -4.395 1.781 32.405 1.00 86.06 70 SER A C 1
ATOM 537 O O . SER A 1 70 ? -4.562 2.947 32.056 1.00 86.06 70 SER A O 1
ATOM 539 N N . PHE A 1 71 ? -3.388 1.407 33.196 1.00 86.12 71 PHE A N 1
ATOM 540 C CA . PHE A 1 71 ? -2.366 2.346 33.663 1.00 86.12 71 PHE A CA 1
ATOM 541 C C . PHE A 1 71 ? -1.626 3.032 32.511 1.00 86.12 71 PHE A C 1
ATOM 543 O O . PHE A 1 71 ? -1.128 4.134 32.687 1.00 86.12 71 PHE A O 1
ATOM 550 N N . LYS A 1 72 ? -1.566 2.404 31.329 1.00 85.88 72 LYS A N 1
ATOM 551 C CA . LYS A 1 72 ? -0.973 3.026 30.146 1.00 85.88 72 LYS A CA 1
ATOM 552 C C . LYS A 1 72 ? -1.819 4.199 29.642 1.00 85.88 72 LYS A C 1
ATOM 554 O O . LYS A 1 72 ? -1.252 5.245 29.369 1.00 85.88 72 LYS A O 1
ATOM 559 N N . LEU A 1 73 ? -3.143 4.032 29.566 1.00 84.06 73 LEU A N 1
ATOM 560 C CA . LEU A 1 73 ? -4.047 5.107 29.133 1.00 84.06 73 LEU A CA 1
ATOM 561 C C . LEU A 1 73 ? -3.989 6.287 30.111 1.00 84.06 73 LEU A C 1
ATOM 563 O O . LEU A 1 73 ? -3.836 7.422 29.685 1.00 84.06 73 LEU A O 1
ATOM 567 N N . LEU A 1 74 ? -3.978 6.002 31.417 1.00 81.56 74 LEU A N 1
ATOM 568 C CA . LEU A 1 74 ? -3.883 7.026 32.465 1.00 81.56 74 LEU A CA 1
ATOM 569 C C . LEU A 1 74 ? -2.574 7.830 32.460 1.00 81.56 74 LEU A C 1
ATOM 571 O O . LEU A 1 74 ? -2.550 8.934 32.984 1.00 81.56 74 LEU A O 1
ATOM 575 N N . LEU A 1 75 ? -1.475 7.268 31.946 1.00 84.06 75 LEU A N 1
ATOM 576 C CA . LEU A 1 75 ? -0.187 7.967 31.841 1.00 84.06 75 LEU A CA 1
ATOM 577 C C . LEU A 1 75 ? -0.034 8.743 30.523 1.00 84.06 75 LEU A C 1
ATOM 579 O O . LEU A 1 75 ? 0.884 9.552 30.408 1.00 84.06 75 LEU A O 1
ATOM 583 N N . GLU A 1 76 ? -0.875 8.456 29.526 1.00 83.94 76 GLU A N 1
ATOM 584 C CA . GLU A 1 76 ? -0.929 9.168 28.242 1.00 83.94 76 GLU A CA 1
ATOM 585 C C . GLU A 1 76 ? -1.937 10.328 28.272 1.00 83.94 76 GLU A C 1
ATOM 587 O O . GLU A 1 76 ? -1.765 11.301 27.541 1.00 83.94 76 GLU A O 1
ATOM 592 N N . GLU A 1 77 ? -2.972 10.233 29.109 1.00 78.12 77 GLU A N 1
ATOM 593 C CA . GLU A 1 77 ? -3.933 11.308 29.348 1.00 78.12 77 GLU A CA 1
ATOM 594 C C . GLU A 1 77 ? -3.232 12.471 30.072 1.00 78.12 77 GLU A C 1
ATOM 596 O O . GLU A 1 77 ? -2.544 12.262 31.074 1.00 78.12 77 GLU A O 1
ATOM 601 N N . GLU A 1 78 ? -3.339 13.696 29.536 1.00 74.38 78 GLU A N 1
ATOM 602 C CA . GLU A 1 78 ? -2.755 14.871 30.194 1.00 74.38 78 GLU A CA 1
ATOM 603 C C . GLU A 1 78 ? -3.313 14.981 31.621 1.00 74.38 78 GLU A C 1
ATOM 605 O O . GLU A 1 78 ? -4.525 14.821 31.809 1.00 74.38 78 GLU A O 1
ATOM 610 N N . PRO A 1 79 ? -2.465 15.246 32.636 1.00 70.25 79 PRO A N 1
ATOM 611 C CA . PRO A 1 79 ? -2.969 15.504 33.972 1.00 70.25 79 PRO A CA 1
ATOM 612 C C . PRO A 1 79 ? -3.940 16.682 33.888 1.00 70.25 79 PRO A C 1
ATOM 614 O O . PRO A 1 79 ? -3.587 17.758 33.409 1.00 70.25 79 PRO A O 1
ATOM 617 N N . VAL A 1 80 ? -5.179 16.452 34.321 1.00 70.12 80 VAL A N 1
ATOM 618 C CA . VAL A 1 80 ? -6.147 17.524 34.541 1.00 70.12 80 VAL A CA 1
ATOM 619 C C . VAL A 1 80 ? -5.628 18.328 35.733 1.00 70.12 80 VAL A C 1
ATOM 621 O O . VAL A 1 80 ? -5.876 17.950 36.878 1.00 70.12 80 VAL A O 1
ATOM 624 N N . ASP A 1 81 ? -4.827 19.357 35.455 1.00 62.56 81 ASP A N 1
ATOM 625 C CA . ASP A 1 81 ? -4.487 20.408 36.422 1.00 62.56 81 ASP A CA 1
ATOM 626 C C . ASP A 1 81 ? -5.757 21.121 36.927 1.00 62.56 81 ASP A C 1
ATOM 628 O O . ASP A 1 81 ? -6.673 21.392 36.108 1.00 62.56 81 ASP A O 1
#